Protein AF-A0A7W1ZPV5-F1 (afdb_monomer_lite)

pLDDT: mean 83.23, std 15.72, range [44.19, 97.44]

Sequence (159 aa):
MRLASLHLALLLAVALVGCSTPQNSPREAFLSRVPDRNHYYKLYEVSPESLRWEKDRILKLTKGIAQGVRETAKDCPECPVLDEHLARLDDVAERFHEKDVQLIQQLKEVYDPRLDSILFFHYWVPEVDDDVGYQEWGYLITKGGVVKTRLVIGGGADD

Foldseek 3Di:
DPVVVVVVVVVVVVVVVVVPPPPQDLQRLQCVPDPDPPQWPFKDFDALVRLLVVLVVVLVVLLVVLVVVCVVCVPPPPCPVSPVVSVVSNVVSVVVSVVSNVVSVVVVVPDDPVFKIKMWTWGWDDDPPDRFIKIWTFIFIDGSNHGPDTDTDDMDTDD

Structure (mmCIF, N/CA/C/O backbone):
data_AF-A0A7W1ZPV5-F1
#
_entry.id   AF-A0A7W1ZPV5-F1
#
loop_
_atom_site.group_PDB
_atom_site.id
_atom_site.type_symbol
_atom_site.label_atom_id
_atom_site.label_alt_id
_atom_site.label_comp_id
_atom_site.label_asym_id
_atom_site.label_entity_id
_atom_site.label_seq_id
_atom_site.pdbx_PDB_ins_code
_atom_site.Cartn_x
_atom_site.Cartn_y
_atom_site.Cartn_z
_atom_site.occupancy
_atom_site.B_iso_or_equiv
_atom_site.auth_seq_id
_atom_site.auth_comp_id
_atom_site.auth_asym_id
_atom_site.auth_atom_id
_atom_site.pdbx_PDB_model_num
ATOM 1 N N . MET A 1 1 ? -0.843 12.552 65.217 1.00 50.31 1 MET A N 1
ATOM 2 C CA . MET A 1 1 ? -0.347 12.889 63.859 1.00 50.31 1 MET A CA 1
ATOM 3 C C . MET A 1 1 ? -0.044 11.620 63.040 1.00 5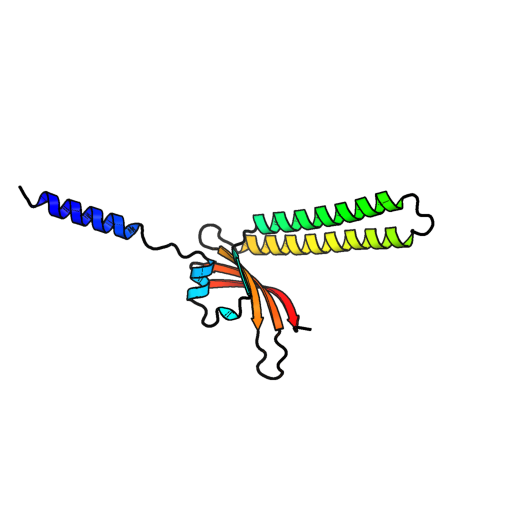0.31 1 MET A C 1
ATOM 5 O O . MET A 1 1 ? 1.103 11.387 62.698 1.00 50.31 1 MET A O 1
ATOM 9 N N . ARG A 1 2 ? -1.037 10.760 62.743 1.00 52.97 2 ARG A N 1
ATOM 10 C CA . ARG A 1 2 ? -0.832 9.521 61.943 1.00 52.97 2 ARG A CA 1
ATOM 11 C C . ARG A 1 2 ? -1.826 9.326 60.782 1.00 52.97 2 ARG A C 1
ATOM 13 O O . ARG A 1 2 ? -1.663 8.408 59.993 1.00 52.97 2 ARG A O 1
ATOM 20 N N . LEU A 1 3 ? -2.828 10.199 60.647 1.00 52.16 3 LEU A N 1
ATOM 21 C CA . LEU A 1 3 ? -3.884 10.083 59.627 1.00 52.16 3 LEU A CA 1
ATOM 22 C C . LEU A 1 3 ? -3.489 10.659 58.256 1.00 52.16 3 LEU A C 1
ATOM 24 O O . LEU A 1 3 ? -4.002 10.205 57.238 1.00 52.16 3 LEU A O 1
ATOM 28 N N . ALA A 1 4 ? -2.547 11.606 58.203 1.00 54.50 4 ALA A N 1
ATOM 29 C CA . ALA A 1 4 ? -2.119 12.232 56.947 1.00 54.50 4 ALA A CA 1
ATOM 30 C C . ALA A 1 4 ? -1.326 11.273 56.034 1.00 54.50 4 ALA A C 1
ATOM 32 O O . ALA A 1 4 ? -1.434 11.347 54.813 1.00 54.50 4 ALA A O 1
ATOM 33 N N . SER A 1 5 ? -0.582 10.325 56.613 1.00 54.88 5 SER A N 1
ATOM 34 C CA . SER A 1 5 ? 0.267 9.390 55.860 1.00 54.88 5 SER A CA 1
ATOM 35 C C . SER A 1 5 ? -0.524 8.311 55.111 1.00 54.88 5 SER A C 1
ATOM 37 O O . SER A 1 5 ? -0.082 7.856 54.061 1.00 54.88 5 SER A O 1
ATOM 39 N N . LEU A 1 6 ? -1.708 7.931 55.606 1.00 55.06 6 LEU A N 1
ATOM 40 C CA . LEU A 1 6 ? -2.573 6.938 54.952 1.00 55.06 6 LEU A CA 1
ATOM 41 C C . LEU A 1 6 ? -3.244 7.484 53.685 1.00 55.06 6 LEU A C 1
ATOM 43 O O . LEU A 1 6 ? -3.348 6.774 52.690 1.00 55.06 6 LEU A O 1
ATOM 47 N N . HIS A 1 7 ? -3.654 8.753 53.699 1.00 53.28 7 HIS A N 1
ATOM 48 C CA . HIS A 1 7 ? -4.315 9.380 52.552 1.00 53.28 7 HIS A CA 1
ATOM 49 C C . HIS A 1 7 ? -3.330 9.640 51.404 1.00 53.28 7 HIS A C 1
ATOM 51 O O . HIS A 1 7 ? -3.677 9.455 50.240 1.00 53.28 7 HIS A O 1
ATOM 57 N N . LEU A 1 8 ? -2.081 9.990 51.733 1.00 55.31 8 LEU A N 1
ATOM 58 C CA . LEU A 1 8 ? -1.018 10.172 50.746 1.00 55.31 8 LEU A CA 1
ATOM 59 C C . LEU A 1 8 ? -0.641 8.847 50.060 1.00 55.31 8 LEU A C 1
ATOM 61 O O . LEU A 1 8 ? -0.462 8.816 48.847 1.00 55.31 8 LEU A O 1
ATOM 65 N N . ALA A 1 9 ? -0.581 7.746 50.818 1.00 58.12 9 ALA A N 1
ATOM 66 C CA . ALA A 1 9 ? -0.296 6.418 50.275 1.00 58.12 9 ALA A CA 1
ATOM 67 C C . ALA A 1 9 ? -1.420 5.899 49.358 1.00 58.12 9 ALA A C 1
ATOM 69 O O . ALA A 1 9 ? -1.139 5.297 48.324 1.00 58.12 9 ALA A O 1
ATOM 70 N N . LEU A 1 10 ? -2.686 6.175 49.698 1.00 56.56 10 LEU A N 1
ATOM 71 C CA . LEU A 1 10 ? -3.840 5.770 48.891 1.00 56.56 10 LEU A CA 1
ATOM 72 C C . LEU A 1 10 ? -3.923 6.553 47.566 1.00 56.56 10 LEU A C 1
ATOM 74 O O . LEU A 1 10 ? -4.179 5.963 46.521 1.00 56.56 10 LEU A O 1
ATOM 78 N N . LEU A 1 11 ? -3.640 7.861 47.586 1.00 56.31 11 LEU A N 1
ATOM 79 C CA . LEU A 1 11 ? -3.579 8.688 46.373 1.00 56.31 11 LEU A CA 1
ATOM 80 C C . LEU A 1 11 ? -2.412 8.291 45.456 1.00 56.31 11 LEU A C 1
ATOM 82 O O . LEU A 1 11 ? -2.592 8.243 44.240 1.00 56.31 11 LEU A O 1
ATOM 86 N N . LEU A 1 12 ? -1.248 7.942 46.020 1.00 55.47 12 LEU A N 1
ATOM 87 C CA . LEU A 1 12 ? -0.122 7.416 45.240 1.00 55.47 12 LEU A CA 1
ATOM 88 C C . LEU A 1 12 ? -0.458 6.062 44.598 1.00 55.47 12 LEU A C 1
ATOM 90 O O . LEU A 1 12 ? -0.127 5.841 43.438 1.00 55.47 12 LEU A O 1
ATOM 94 N N . ALA A 1 13 ? -1.140 5.171 45.325 1.00 56.66 13 ALA A N 1
ATOM 95 C CA . ALA A 1 13 ? -1.552 3.870 44.802 1.00 56.66 13 ALA A CA 1
ATOM 96 C C . ALA A 1 13 ? -2.557 4.006 43.644 1.00 56.66 13 ALA A C 1
ATOM 98 O O . ALA A 1 13 ? -2.408 3.338 42.626 1.00 56.66 13 ALA A O 1
ATOM 99 N N . VAL A 1 14 ? -3.530 4.919 43.742 1.00 57.41 14 VAL A N 1
ATOM 100 C CA . VAL A 1 14 ? -4.496 5.183 42.658 1.00 57.41 14 VAL A CA 1
ATOM 101 C C . VAL A 1 14 ? -3.819 5.840 41.445 1.00 57.41 14 VAL A C 1
ATOM 103 O O . VAL A 1 14 ? -4.123 5.478 40.309 1.00 57.41 14 VAL A O 1
ATOM 106 N N . ALA A 1 15 ? -2.846 6.733 41.659 1.00 55.19 15 ALA A N 1
ATOM 107 C CA . ALA A 1 15 ? -2.056 7.329 40.578 1.00 55.19 15 ALA A CA 1
ATOM 108 C C . ALA A 1 15 ? -1.141 6.309 39.867 1.00 55.19 15 ALA A C 1
ATOM 110 O O . ALA A 1 15 ? -0.941 6.402 38.658 1.00 55.19 15 ALA A O 1
ATOM 111 N N . LEU A 1 16 ? -0.626 5.307 40.588 1.00 50.19 16 LEU A N 1
ATOM 112 C CA . LEU A 1 16 ? 0.205 4.234 40.023 1.00 50.19 16 LEU A CA 1
ATOM 113 C C . LEU A 1 16 ? -0.618 3.172 39.269 1.00 50.19 16 LEU A C 1
ATOM 115 O O . LEU A 1 16 ? -0.140 2.609 38.284 1.00 50.19 16 LEU A O 1
ATOM 119 N N . VAL A 1 17 ? -1.873 2.936 39.665 1.00 52.06 17 VAL A N 1
ATOM 120 C CA . VAL A 1 17 ? -2.799 2.046 38.934 1.00 52.06 17 VAL A CA 1
ATOM 121 C C . VAL A 1 17 ? -3.295 2.700 37.633 1.00 52.06 17 VAL A C 1
ATOM 123 O O . VAL A 1 17 ? -3.507 2.006 36.642 1.00 52.06 17 VAL A O 1
ATOM 126 N N . GLY A 1 18 ? -3.381 4.034 37.577 1.00 46.66 18 GLY A N 1
ATOM 127 C CA . GLY A 1 18 ? -3.780 4.779 36.373 1.00 46.66 18 GLY A CA 1
ATOM 128 C C . GLY A 1 18 ? -2.783 4.747 35.200 1.00 46.66 18 GLY A C 1
ATOM 129 O O . GLY A 1 18 ? -3.160 5.103 34.088 1.00 46.66 18 GLY A O 1
ATOM 130 N N . CYS A 1 19 ? -1.540 4.301 35.416 1.00 50.75 19 CYS A N 1
ATOM 131 C CA . CYS A 1 19 ? -0.485 4.263 34.388 1.00 50.75 19 CYS A CA 1
ATOM 132 C C . CYS A 1 19 ? -0.153 2.854 33.869 1.00 50.75 19 CYS A C 1
ATOM 134 O O . CYS A 1 19 ? 0.798 2.702 33.106 1.00 50.75 19 CYS A O 1
ATOM 136 N N . SER A 1 20 ? -0.880 1.815 34.291 1.00 44.38 20 SER A N 1
ATOM 137 C CA . SER A 1 20 ? -0.490 0.417 34.043 1.00 44.38 20 SER A CA 1
ATOM 138 C C . SER A 1 20 ? -1.535 -0.432 33.323 1.00 44.38 20 SER A C 1
ATOM 140 O O . SER A 1 20 ? -1.410 -1.654 33.301 1.00 44.38 20 SER A O 1
ATOM 142 N N . THR A 1 21 ? -2.518 0.167 32.646 1.00 52.44 21 THR A N 1
ATOM 143 C CA . THR A 1 21 ? -3.147 -0.555 31.532 1.00 52.44 21 THR A CA 1
ATOM 144 C C . THR A 1 21 ? -2.153 -0.567 30.378 1.00 52.44 21 THR A C 1
ATOM 146 O O . THR A 1 21 ? -1.903 0.508 29.824 1.00 52.44 21 THR A O 1
ATOM 149 N N . PRO A 1 22 ? -1.571 -1.720 29.994 1.00 53.06 22 PRO A N 1
ATOM 150 C CA . PRO A 1 22 ? -0.872 -1.793 28.725 1.00 53.06 22 PRO A CA 1
ATOM 151 C C . PRO A 1 22 ? -1.873 -1.350 27.664 1.00 53.06 22 PRO A C 1
ATOM 153 O O . PRO A 1 22 ? -2.939 -1.947 27.501 1.00 53.06 22 PRO A O 1
ATOM 156 N N . GLN A 1 23 ? -1.570 -0.239 27.000 1.00 62.47 23 GLN A N 1
ATOM 157 C CA . GLN A 1 23 ? -2.285 0.143 25.800 1.00 62.47 23 GLN A CA 1
ATOM 158 C C . GLN A 1 23 ? -1.949 -0.959 24.799 1.00 62.47 23 GLN A C 1
ATOM 160 O O . GLN A 1 23 ? -0.851 -0.990 24.245 1.00 62.47 23 GLN A O 1
ATOM 165 N N . ASN A 1 24 ? -2.840 -1.947 24.682 1.00 79.38 24 ASN A N 1
ATOM 166 C CA . ASN A 1 24 ? -2.701 -3.001 23.692 1.00 79.38 24 ASN A CA 1
ATOM 167 C C . ASN A 1 24 ? -2.459 -2.313 22.352 1.00 79.38 24 ASN A C 1
ATOM 169 O O . ASN A 1 24 ? -3.189 -1.378 22.004 1.00 79.38 24 ASN A O 1
ATOM 173 N N . SER A 1 25 ? -1.433 -2.751 21.621 1.00 90.62 25 SER A N 1
ATOM 174 C CA . SER A 1 25 ? -1.224 -2.245 20.268 1.00 90.62 25 SER A CA 1
ATOM 175 C C . SER A 1 25 ? -2.515 -2.439 19.465 1.00 90.62 25 SER A C 1
ATOM 177 O O . SER A 1 25 ? -3.287 -3.358 19.767 1.00 90.62 25 SER A O 1
ATOM 179 N N . PRO A 1 26 ? -2.783 -1.623 18.437 1.00 92.75 26 PRO A N 1
ATOM 180 C CA . PRO A 1 26 ? -3.987 -1.785 17.627 1.00 92.75 26 PRO A CA 1
ATOM 181 C C . PRO A 1 26 ? -4.172 -3.214 17.105 1.00 92.75 26 PRO A C 1
ATOM 183 O O . PRO A 1 26 ? -5.283 -3.746 17.113 1.00 92.75 26 PRO A O 1
ATOM 186 N N . ARG A 1 27 ? -3.057 -3.873 16.766 1.00 93.81 27 ARG A N 1
ATOM 187 C CA . ARG A 1 27 ? -2.995 -5.300 16.439 1.00 93.81 27 ARG A CA 1
ATOM 188 C C . ARG A 1 27 ? -3.533 -6.184 17.567 1.00 93.81 27 ARG A C 1
ATOM 190 O O . ARG A 1 27 ? -4.433 -6.976 17.318 1.00 93.81 27 ARG A O 1
ATOM 197 N N . GLU A 1 28 ? -3.016 -6.069 18.789 1.00 92.88 28 GLU A N 1
ATOM 198 C CA . GLU A 1 28 ? -3.472 -6.898 19.918 1.00 92.88 28 GLU A CA 1
ATOM 199 C C . GLU A 1 28 ? -4.916 -6.578 20.322 1.00 92.88 28 GLU A C 1
ATOM 201 O O . GLU A 1 28 ? -5.699 -7.479 20.625 1.00 92.88 28 GLU A O 1
ATOM 206 N N . ALA A 1 29 ? -5.309 -5.304 20.265 1.00 92.38 29 ALA A N 1
ATOM 207 C CA . ALA A 1 29 ? -6.686 -4.891 20.501 1.00 92.38 29 ALA A CA 1
ATOM 208 C C . ALA A 1 29 ? -7.644 -5.561 19.502 1.00 92.38 29 ALA A C 1
ATOM 210 O O . ALA A 1 29 ? -8.716 -6.020 19.895 1.00 92.38 29 ALA A O 1
ATOM 211 N N . PHE A 1 30 ? -7.252 -5.662 18.230 1.00 94.06 30 PHE A N 1
ATOM 212 C CA . PHE A 1 30 ? -8.004 -6.385 17.208 1.00 94.06 30 PHE A CA 1
ATOM 213 C C . PHE A 1 30 ? -7.995 -7.902 17.446 1.00 94.06 30 PHE A C 1
ATOM 215 O O . PHE A 1 30 ? -9.057 -8.520 17.504 1.00 94.06 30 PHE A O 1
ATOM 222 N N . LEU A 1 31 ? -6.816 -8.497 17.659 1.00 93.25 31 LEU A N 1
ATOM 223 C CA . LEU A 1 31 ? -6.663 -9.942 17.854 1.00 93.25 31 LEU A CA 1
ATOM 224 C C . LEU A 1 31 ? -7.417 -10.461 19.084 1.00 93.25 31 LEU A C 1
ATOM 226 O O . LEU A 1 31 ? -7.929 -11.573 19.055 1.00 93.25 31 LEU A O 1
ATOM 230 N N . SER A 1 32 ? -7.555 -9.650 20.136 1.00 91.88 32 SER A N 1
ATOM 231 C CA . SER A 1 32 ? -8.341 -10.007 21.327 1.00 91.88 32 SER A CA 1
ATOM 232 C C . SER A 1 32 ? -9.849 -10.155 21.073 1.00 91.88 32 SER A C 1
ATOM 234 O O . SER A 1 32 ? -10.563 -10.689 21.919 1.00 91.88 32 SER A O 1
ATOM 236 N N . ARG A 1 33 ? -10.343 -9.665 19.929 1.00 89.31 33 ARG A N 1
ATOM 237 C CA . ARG A 1 33 ? -11.769 -9.651 19.573 1.00 89.31 33 ARG A CA 1
ATOM 238 C C . ARG A 1 33 ? -12.140 -10.657 18.490 1.00 89.31 33 ARG A C 1
ATOM 240 O O . ARG A 1 33 ? -13.329 -10.910 18.313 1.00 89.31 33 ARG A O 1
ATOM 247 N N . VAL A 1 34 ? -11.169 -11.197 17.756 1.00 88.25 34 VAL A N 1
ATOM 248 C CA . VAL A 1 34 ? -11.432 -12.174 16.694 1.00 88.25 34 VAL A CA 1
ATOM 249 C C . VAL A 1 34 ? -11.255 -13.599 17.222 1.00 88.25 34 VAL A C 1
ATOM 251 O O . VAL A 1 34 ? -10.273 -13.876 17.908 1.00 88.25 34 VAL A O 1
ATOM 254 N N . PRO A 1 35 ? -12.193 -14.514 16.923 1.00 81.75 35 PRO A N 1
ATOM 255 C CA . PRO A 1 35 ? -12.144 -15.879 17.439 1.00 81.75 35 PRO A CA 1
ATOM 256 C C . PRO A 1 35 ? -11.016 -16.706 16.808 1.00 81.75 35 PRO A C 1
ATOM 258 O O . PRO A 1 35 ? -10.432 -17.546 17.487 1.00 81.75 35 PRO A O 1
ATOM 261 N N . ASP A 1 36 ? -10.673 -16.438 15.544 1.00 82.00 36 ASP A N 1
ATOM 262 C CA . ASP A 1 36 ? -9.651 -17.181 14.808 1.00 82.00 36 ASP A CA 1
ATOM 263 C C . ASP A 1 36 ? -8.477 -16.289 14.395 1.00 82.00 36 ASP A C 1
ATOM 265 O O . ASP A 1 36 ? -8.420 -15.704 13.311 1.00 82.00 36 ASP A O 1
ATOM 269 N N . ARG A 1 37 ? -7.521 -16.150 15.315 1.00 85.38 37 ARG A N 1
ATOM 270 C CA . ARG A 1 37 ? -6.304 -15.365 15.078 1.00 85.38 37 ARG A CA 1
ATOM 271 C C . ARG A 1 37 ? -5.320 -16.048 14.127 1.00 85.38 37 ARG A C 1
ATOM 273 O O . ARG A 1 37 ? -4.453 -15.366 13.590 1.00 85.38 37 ARG A O 1
ATOM 280 N N . ASN A 1 38 ? -5.413 -17.368 13.956 1.00 84.88 38 ASN A N 1
ATOM 281 C CA . ASN A 1 38 ? -4.410 -18.140 13.221 1.00 84.88 38 ASN A CA 1
ATOM 282 C C . ASN A 1 38 ? -4.539 -17.950 11.709 1.00 84.88 38 ASN A C 1
ATOM 284 O O . ASN A 1 38 ? -3.566 -18.136 10.987 1.00 84.88 38 ASN A O 1
ATOM 288 N N . HIS A 1 39 ? -5.705 -17.507 11.245 1.00 86.56 39 HIS A N 1
ATOM 289 C CA . HIS A 1 39 ? -5.934 -17.175 9.845 1.00 86.56 39 HIS A CA 1
ATOM 290 C C . HIS A 1 39 ? -5.244 -15.877 9.403 1.00 86.56 39 HIS A C 1
ATOM 292 O O . HIS A 1 39 ? -5.088 -15.654 8.208 1.00 86.56 39 HIS A O 1
ATOM 298 N N . TYR A 1 40 ? -4.790 -15.024 10.328 1.00 88.75 40 TYR A N 1
ATOM 299 C CA . TYR A 1 40 ? -4.056 -13.798 10.000 1.00 88.75 40 TYR A CA 1
ATOM 300 C C . TYR A 1 40 ? -2.545 -14.062 9.906 1.00 88.75 40 TYR A C 1
ATOM 302 O O . TYR A 1 40 ? -1.801 -13.813 10.857 1.00 88.75 40 TYR A O 1
ATOM 310 N N . TYR A 1 41 ? -2.066 -14.515 8.745 1.00 86.62 41 TYR A N 1
ATOM 311 C CA . TYR A 1 41 ? -0.636 -14.763 8.505 1.00 86.62 41 TYR A CA 1
ATOM 312 C C . TYR A 1 41 ? 0.223 -13.506 8.599 1.00 86.62 41 TYR A C 1
ATOM 314 O O . TYR A 1 41 ? 1.348 -13.536 9.102 1.00 86.62 41 TYR A O 1
ATOM 322 N N . LYS A 1 42 ? -0.296 -12.387 8.092 1.00 91.75 42 LYS A N 1
ATOM 323 C CA . LYS A 1 42 ? 0.332 -11.076 8.247 1.00 91.75 42 LYS A CA 1
ATOM 324 C C . LYS A 1 42 ? -0.697 -10.128 8.815 1.00 91.75 42 LYS A C 1
ATOM 326 O O . LYS A 1 42 ? -1.789 -9.992 8.276 1.00 91.75 42 LYS A O 1
ATOM 331 N N . LEU A 1 43 ? -0.325 -9.473 9.904 1.00 94.56 43 LEU A N 1
ATOM 332 C CA . LEU A 1 43 ? -1.126 -8.431 10.514 1.00 94.56 43 LEU A CA 1
ATOM 333 C C . LEU A 1 43 ? -0.192 -7.437 11.187 1.00 94.56 43 LEU A C 1
ATOM 335 O O . LEU A 1 43 ? 0.429 -7.760 12.204 1.00 94.56 43 LEU A O 1
ATOM 339 N N . TYR A 1 44 ? -0.083 -6.250 10.610 1.00 94.31 44 TYR A N 1
ATOM 340 C CA . TYR A 1 44 ? 0.763 -5.183 11.127 1.00 94.31 44 TYR A CA 1
ATOM 341 C C . TYR A 1 44 ? 0.146 -3.822 10.838 1.00 94.31 44 TYR A C 1
ATOM 343 O O . TYR A 1 44 ? -0.641 -3.651 9.907 1.00 94.31 44 TYR A O 1
ATOM 351 N N . GLU A 1 45 ? 0.492 -2.862 11.684 1.00 95.19 45 GLU A N 1
ATOM 352 C CA . GLU A 1 45 ? 0.013 -1.495 11.572 1.00 95.19 45 GLU A CA 1
ATOM 353 C C . GLU A 1 45 ? 0.723 -0.761 10.435 1.00 95.19 45 GLU A C 1
ATOM 355 O O . GLU A 1 45 ? 1.922 -0.935 10.209 1.00 95.19 45 GLU A O 1
ATOM 360 N N . VAL A 1 46 ? -0.040 0.048 9.711 1.00 95.50 46 VAL A N 1
ATOM 361 C CA . VAL A 1 46 ? 0.428 0.895 8.615 1.00 95.50 46 VAL A CA 1
ATOM 362 C C . VAL A 1 46 ? -0.186 2.284 8.756 1.00 95.50 46 VAL A C 1
ATOM 364 O O . VAL A 1 46 ? -1.200 2.462 9.430 1.00 95.50 46 VAL A O 1
ATOM 367 N N . SER A 1 47 ? 0.397 3.275 8.089 1.00 94.75 47 SER A N 1
ATOM 368 C CA . SER A 1 47 ? -0.207 4.597 7.936 1.00 94.75 47 SER A CA 1
ATOM 369 C C . SER A 1 47 ? -0.391 4.937 6.457 1.00 94.75 47 SER A C 1
ATOM 371 O O . SER A 1 47 ? 0.322 4.400 5.603 1.00 94.75 47 SER A O 1
ATOM 373 N N . PRO A 1 48 ? -1.308 5.855 6.108 1.00 94.62 48 PRO A N 1
ATOM 374 C CA . PRO A 1 48 ? -1.428 6.320 4.730 1.00 94.62 48 PRO A CA 1
ATOM 375 C C . PRO A 1 48 ? -0.101 6.851 4.164 1.00 94.62 48 PRO A C 1
ATOM 377 O O . PRO A 1 48 ? 0.192 6.668 2.984 1.00 94.62 48 PRO A O 1
ATOM 380 N N . GLU A 1 49 ? 0.724 7.481 5.000 1.00 94.38 49 GLU A N 1
ATOM 381 C CA . GLU A 1 49 ? 2.041 8.000 4.634 1.00 94.38 49 GLU A CA 1
ATOM 382 C C . GLU A 1 49 ? 3.053 6.879 4.388 1.00 94.38 49 GLU A C 1
ATOM 384 O O . GLU A 1 49 ? 3.796 6.949 3.409 1.00 94.38 49 GLU A O 1
ATOM 389 N N . SER A 1 50 ? 3.078 5.835 5.229 1.00 94.50 50 SER A N 1
ATOM 390 C CA . SER A 1 50 ? 3.987 4.699 5.033 1.00 94.50 50 SER A CA 1
ATOM 391 C C . SER A 1 50 ? 3.648 3.944 3.751 1.00 94.50 50 SER A C 1
ATOM 393 O O . SER A 1 50 ? 4.546 3.598 2.987 1.00 94.50 50 SER A O 1
ATOM 395 N N . LEU A 1 51 ? 2.351 3.762 3.479 1.00 93.44 51 LEU A N 1
ATOM 396 C CA . LEU A 1 51 ? 1.869 3.161 2.237 1.00 93.44 51 LEU A CA 1
ATOM 397 C C . LEU A 1 51 ? 2.256 4.021 1.036 1.00 93.44 51 LEU A C 1
ATOM 399 O O . LEU A 1 51 ? 2.814 3.511 0.070 1.00 93.44 51 LEU A O 1
ATOM 403 N N . ARG A 1 52 ? 2.027 5.338 1.104 1.00 95.06 52 ARG A N 1
ATOM 404 C CA . ARG A 1 52 ? 2.399 6.252 0.019 1.00 95.06 52 ARG A CA 1
ATOM 405 C C . ARG A 1 52 ? 3.891 6.177 -0.291 1.00 95.06 52 ARG A C 1
ATOM 407 O O . ARG A 1 52 ? 4.261 5.997 -1.449 1.00 95.06 52 ARG A O 1
ATOM 414 N N . TRP A 1 53 ? 4.725 6.254 0.743 1.00 96.38 53 TRP A N 1
ATOM 415 C CA . TRP A 1 53 ? 6.175 6.165 0.609 1.00 96.38 53 TRP A CA 1
ATOM 416 C C . TRP A 1 53 ? 6.617 4.849 -0.038 1.00 96.38 53 TRP A C 1
ATOM 418 O O . TRP A 1 53 ? 7.462 4.853 -0.932 1.00 96.38 53 TRP A O 1
ATOM 428 N N . GLU A 1 54 ? 6.033 3.723 0.376 1.00 93.69 54 GLU A N 1
ATOM 429 C CA . GLU A 1 54 ? 6.351 2.413 -0.190 1.00 93.69 54 GLU A CA 1
ATOM 430 C C . GLU A 1 54 ? 5.990 2.339 -1.680 1.00 93.69 54 GLU A C 1
ATOM 432 O O . GLU A 1 54 ? 6.806 1.899 -2.492 1.00 93.69 54 GLU A O 1
ATOM 437 N N . LYS A 1 55 ? 4.810 2.836 -2.066 1.00 93.75 55 LYS A N 1
ATOM 438 C CA . LYS A 1 55 ? 4.355 2.839 -3.464 1.00 93.75 55 LYS A CA 1
ATOM 439 C C . LYS A 1 55 ? 5.178 3.764 -4.357 1.00 93.75 55 LYS A C 1
ATOM 441 O O . LYS A 1 55 ? 5.523 3.369 -5.471 1.00 93.75 55 LYS A O 1
ATOM 446 N N . ASP A 1 56 ? 5.539 4.953 -3.874 1.00 96.88 56 ASP A N 1
ATOM 447 C CA . ASP A 1 56 ? 6.452 5.862 -4.581 1.00 96.88 56 ASP A CA 1
ATOM 448 C C . ASP A 1 56 ? 7.842 5.215 -4.749 1.00 96.88 56 ASP A C 1
ATOM 450 O O . ASP A 1 56 ? 8.457 5.284 -5.818 1.00 96.88 56 ASP A O 1
ATOM 454 N N . ARG A 1 57 ? 8.338 4.534 -3.705 1.00 96.88 57 ARG A N 1
ATOM 455 C CA . ARG A 1 57 ? 9.626 3.829 -3.731 1.00 96.88 57 ARG A CA 1
ATOM 456 C C . ARG A 1 57 ? 9.635 2.683 -4.741 1.00 96.88 57 ARG A C 1
ATOM 458 O O . ARG A 1 57 ? 10.623 2.552 -5.460 1.00 96.88 57 ARG A O 1
ATOM 465 N N . ILE A 1 58 ? 8.577 1.872 -4.798 1.00 94.81 58 ILE A N 1
ATOM 466 C CA . ILE A 1 58 ? 8.459 0.766 -5.761 1.00 94.81 58 ILE A CA 1
ATOM 467 C C . ILE A 1 58 ? 8.484 1.309 -7.191 1.00 94.81 58 ILE A C 1
ATOM 469 O O . ILE A 1 58 ? 9.300 0.849 -7.984 1.00 94.81 58 ILE A O 1
ATOM 473 N N . LEU A 1 59 ? 7.681 2.335 -7.503 1.00 96.75 59 LEU A N 1
ATOM 474 C CA . LEU A 1 59 ? 7.684 2.954 -8.833 1.00 96.75 59 LEU A CA 1
ATOM 475 C C . LEU A 1 59 ? 9.080 3.467 -9.210 1.00 96.75 59 LEU A C 1
ATOM 477 O O . LEU A 1 59 ? 9.579 3.189 -10.301 1.00 96.75 59 LEU A O 1
ATOM 481 N N . LYS A 1 60 ? 9.736 4.188 -8.291 1.00 97.44 60 LYS A N 1
ATOM 482 C CA . LYS A 1 60 ? 11.090 4.712 -8.507 1.00 97.44 60 LYS A CA 1
ATOM 483 C C . LYS A 1 60 ? 12.101 3.594 -8.762 1.00 97.44 60 LYS A C 1
ATOM 485 O O . LYS A 1 60 ? 12.949 3.740 -9.639 1.00 97.44 60 LYS A O 1
ATOM 490 N N . LEU A 1 61 ? 12.028 2.502 -8.001 1.00 97.06 61 LEU A N 1
ATOM 491 C CA . LEU A 1 61 ? 12.915 1.354 -8.170 1.00 97.06 61 LEU A CA 1
ATOM 492 C C . LEU A 1 61 ? 12.696 0.686 -9.529 1.00 97.06 61 LEU A C 1
ATOM 494 O O . LEU A 1 61 ? 13.669 0.464 -10.241 1.00 97.06 61 LEU A O 1
ATOM 498 N N . THR A 1 62 ? 11.444 0.424 -9.909 1.00 95.75 62 THR A N 1
ATOM 499 C CA . THR A 1 62 ? 11.109 -0.190 -11.201 1.00 95.75 62 THR A CA 1
ATOM 500 C C . THR A 1 62 ? 11.630 0.647 -12.364 1.00 95.75 62 THR A C 1
ATOM 502 O O . THR A 1 62 ? 12.337 0.119 -13.219 1.00 95.75 62 THR A O 1
ATOM 505 N N . LYS A 1 63 ? 11.392 1.965 -12.344 1.00 95.75 63 LYS A N 1
ATOM 506 C CA . LYS A 1 63 ? 11.926 2.884 -13.360 1.00 95.75 63 LYS A CA 1
ATOM 507 C C . LYS A 1 63 ? 13.452 2.916 -13.377 1.00 95.75 63 LYS A C 1
ATOM 509 O O . LYS A 1 63 ? 14.059 2.949 -14.441 1.00 95.75 63 LYS A O 1
ATOM 514 N N . GLY A 1 64 ? 14.086 2.890 -12.203 1.00 95.75 64 GLY A N 1
ATOM 515 C CA . GLY A 1 64 ? 15.544 2.835 -12.085 1.00 95.75 64 GLY A CA 1
ATOM 516 C C . GLY A 1 64 ? 16.135 1.558 -12.687 1.00 95.75 64 GLY A C 1
ATOM 517 O O . GLY A 1 64 ? 17.137 1.624 -13.393 1.00 95.75 64 GLY A O 1
ATOM 518 N N . ILE A 1 65 ? 15.489 0.410 -12.463 1.00 94.19 65 ILE A N 1
ATOM 519 C CA . ILE A 1 65 ? 15.870 -0.865 -13.081 1.00 94.19 65 ILE A CA 1
ATOM 520 C C . ILE A 1 65 ? 15.696 -0.784 -14.598 1.00 94.19 65 ILE A C 1
ATOM 522 O O . ILE A 1 65 ? 16.642 -1.083 -15.320 1.00 94.19 65 ILE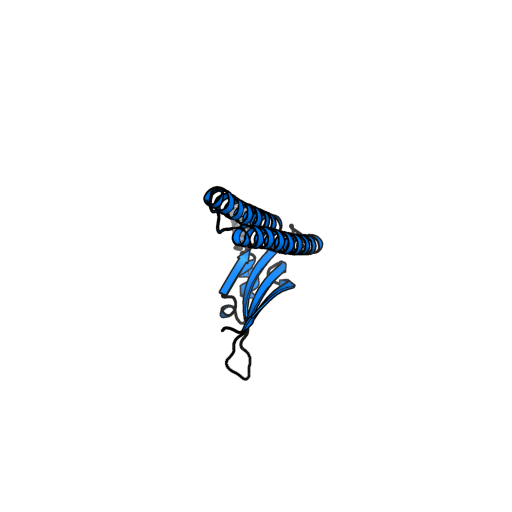 A O 1
ATOM 526 N N . ALA A 1 66 ? 14.536 -0.332 -15.087 1.00 93.44 66 ALA A N 1
ATOM 527 C CA . ALA A 1 66 ? 14.283 -0.202 -16.521 1.00 93.44 66 ALA A CA 1
ATOM 528 C C . ALA A 1 66 ? 15.318 0.710 -17.199 1.00 93.44 66 ALA A C 1
ATOM 530 O O . ALA A 1 66 ? 15.879 0.355 -18.234 1.00 93.44 66 ALA A O 1
ATOM 531 N N . GLN A 1 67 ? 15.644 1.843 -16.573 1.00 93.25 67 GLN A N 1
ATOM 532 C CA . GLN A 1 67 ? 16.687 2.749 -17.046 1.00 93.25 67 GLN A CA 1
ATOM 533 C C . GLN A 1 67 ? 18.071 2.087 -17.070 1.00 93.25 67 GLN A C 1
ATOM 535 O O . GLN A 1 67 ? 18.781 2.203 -18.067 1.00 93.25 67 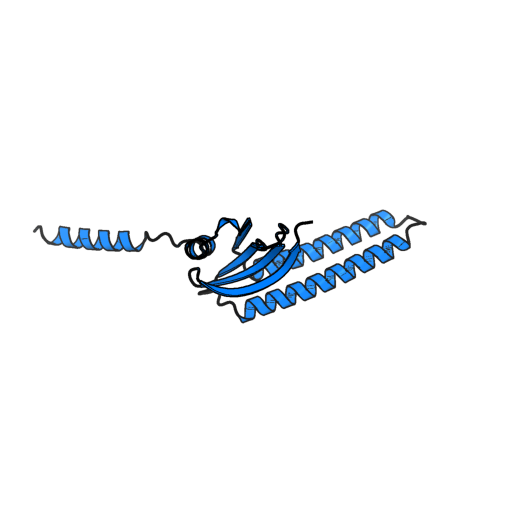GLN A O 1
ATOM 540 N N . GLY A 1 68 ? 18.446 1.364 -16.012 1.00 93.50 68 GLY A N 1
ATOM 541 C CA . GLY A 1 68 ? 19.718 0.640 -15.960 1.00 93.50 68 GLY A CA 1
ATOM 542 C C . GLY A 1 68 ? 19.830 -0.430 -17.049 1.00 93.50 68 GLY A C 1
ATOM 543 O O . GLY A 1 68 ? 20.885 -0.580 -17.668 1.00 93.50 68 GLY A O 1
ATOM 544 N N . VAL A 1 69 ? 18.733 -1.135 -17.343 1.00 92.25 69 VAL A N 1
ATOM 545 C CA . VAL A 1 69 ? 18.680 -2.098 -18.453 1.00 92.25 69 VAL A CA 1
ATOM 546 C C . VAL A 1 69 ? 18.865 -1.387 -19.794 1.00 92.25 69 VAL A C 1
ATOM 548 O O . VAL A 1 69 ? 19.711 -1.818 -20.576 1.00 92.25 69 VAL A O 1
ATOM 551 N N . ARG A 1 70 ? 18.155 -0.274 -20.043 1.00 89.75 70 ARG A N 1
ATOM 552 C CA . ARG A 1 70 ? 18.330 0.529 -21.269 1.00 89.75 70 ARG A CA 1
ATOM 553 C C . ARG A 1 70 ? 19.780 0.954 -21.449 1.00 89.75 70 ARG A C 1
ATOM 555 O O . ARG A 1 70 ? 20.340 0.793 -22.524 1.00 89.75 70 ARG A O 1
ATOM 562 N N . GLU A 1 71 ? 20.406 1.472 -20.395 1.00 90.44 71 GLU A N 1
ATOM 563 C CA . GLU A 1 71 ? 21.802 1.917 -20.432 1.00 90.44 71 GLU A CA 1
ATOM 564 C C . GLU A 1 71 ? 22.782 0.781 -20.720 1.00 90.44 71 GLU A C 1
ATOM 566 O O . GLU A 1 71 ? 23.725 0.983 -21.482 1.00 90.44 71 GLU A O 1
ATOM 571 N N . THR A 1 72 ? 22.529 -0.408 -20.174 1.00 88.44 72 THR A N 1
ATOM 572 C CA . THR A 1 72 ? 23.351 -1.603 -20.411 1.00 88.44 72 THR A CA 1
ATOM 573 C C . THR A 1 72 ? 23.188 -2.140 -21.840 1.00 88.44 72 THR A C 1
ATOM 575 O O . THR A 1 72 ? 24.118 -2.727 -22.385 1.00 88.44 72 THR A O 1
ATOM 578 N N . ALA A 1 73 ? 22.026 -1.926 -22.463 1.00 86.94 73 ALA A N 1
ATOM 579 C CA . ALA A 1 73 ? 21.675 -2.468 -23.776 1.00 86.94 73 ALA A CA 1
ATOM 580 C C . ALA A 1 73 ? 21.854 -1.488 -24.955 1.00 86.94 73 ALA A C 1
ATOM 582 O O . ALA A 1 73 ? 21.535 -1.857 -26.083 1.00 86.94 73 ALA A O 1
ATOM 583 N N . LYS A 1 74 ? 22.370 -0.266 -24.734 1.00 81.19 74 LYS A N 1
ATOM 584 C CA . LYS A 1 74 ? 22.478 0.800 -25.759 1.00 81.19 74 LYS A CA 1
ATOM 585 C C . LYS A 1 74 ? 23.169 0.386 -27.062 1.00 81.19 74 LYS A C 1
ATOM 587 O O . LYS A 1 74 ? 22.798 0.886 -28.118 1.00 81.19 74 LYS A O 1
ATOM 592 N N . ASP A 1 75 ? 24.125 -0.534 -26.988 1.00 79.75 75 ASP A N 1
ATOM 593 C CA . ASP A 1 75 ? 24.891 -1.021 -28.141 1.00 79.75 75 ASP A CA 1
ATOM 594 C C . ASP A 1 75 ? 24.468 -2.436 -28.573 1.00 79.75 75 ASP A C 1
ATOM 596 O O . ASP A 1 75 ? 25.247 -3.160 -29.190 1.00 79.75 75 ASP A O 1
ATOM 600 N N . CYS A 1 76 ? 23.245 -2.861 -28.233 1.00 77.25 76 CYS A N 1
ATOM 601 C CA . CYS A 1 76 ? 22.694 -4.146 -28.651 1.00 77.25 76 CYS A CA 1
ATOM 602 C C . CYS A 1 76 ? 21.897 -4.005 -29.966 1.00 77.25 76 CYS A C 1
ATOM 604 O O . CYS A 1 76 ? 20.725 -3.619 -29.938 1.00 77.25 76 CYS A O 1
ATOM 606 N N . PRO A 1 77 ? 22.472 -4.367 -31.129 1.00 67.81 77 PRO A N 1
ATOM 607 C CA . PRO A 1 77 ? 21.790 -4.285 -32.425 1.00 67.81 77 PRO A CA 1
ATOM 608 C C . PRO A 1 77 ? 20.582 -5.232 -32.569 1.00 67.81 77 PRO A C 1
ATOM 610 O O . PRO A 1 77 ? 19.778 -5.048 -33.477 1.00 67.81 77 PRO A O 1
ATOM 613 N N . GLU A 1 78 ? 20.424 -6.216 -31.678 1.00 70.81 78 GLU A N 1
ATOM 614 C CA . GLU A 1 78 ? 19.325 -7.198 -31.689 1.00 70.81 78 GLU A CA 1
AT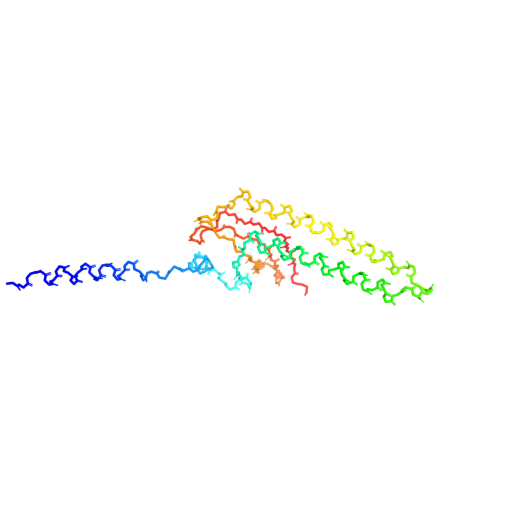OM 615 C C . GLU A 1 78 ? 18.231 -6.916 -30.640 1.00 70.81 78 GLU A C 1
ATOM 617 O O . GLU A 1 78 ? 17.329 -7.732 -30.449 1.00 70.81 78 GLU A O 1
ATOM 622 N N . CYS A 1 79 ? 18.260 -5.760 -29.967 1.00 72.62 79 CYS A N 1
ATOM 623 C CA . CYS A 1 79 ? 17.383 -5.479 -28.827 1.00 72.62 79 CYS A CA 1
ATOM 624 C C . CYS A 1 79 ? 16.178 -4.525 -29.056 1.00 72.62 79 CYS A C 1
ATOM 626 O O . CYS A 1 79 ? 15.680 -3.996 -28.064 1.00 72.62 79 CYS A O 1
ATOM 628 N N . PRO A 1 80 ? 15.605 -4.295 -30.260 1.00 72.56 80 PRO A N 1
ATOM 629 C CA . PRO A 1 80 ? 14.454 -3.384 -30.385 1.00 72.56 80 PRO A CA 1
ATOM 630 C C . PRO A 1 80 ? 13.213 -3.867 -29.609 1.00 72.56 80 PRO A C 1
ATOM 632 O O . PRO A 1 80 ? 12.426 -3.064 -29.119 1.00 72.56 80 PRO A O 1
ATOM 635 N N . VAL A 1 81 ? 13.073 -5.184 -29.428 1.00 81.81 81 VAL A N 1
ATOM 636 C CA . VAL A 1 81 ? 12.002 -5.803 -28.628 1.00 81.81 81 VAL A CA 1
ATOM 637 C C . VAL A 1 81 ? 12.167 -5.501 -27.129 1.00 81.81 81 VAL A C 1
ATOM 639 O O . VAL A 1 81 ? 11.185 -5.379 -26.400 1.00 81.81 81 VAL A O 1
ATOM 642 N N . LEU A 1 82 ? 13.406 -5.327 -26.656 1.00 86.38 82 LEU A N 1
ATOM 643 C CA . LEU A 1 82 ? 13.693 -5.003 -25.259 1.00 86.38 82 LEU A CA 1
ATOM 644 C C . LEU A 1 82 ? 13.148 -3.621 -24.885 1.00 86.38 82 LEU A C 1
ATOM 646 O O . LEU A 1 82 ? 12.524 -3.484 -23.835 1.00 86.38 82 LEU A O 1
ATOM 650 N N . ASP A 1 83 ? 13.329 -2.619 -25.745 1.00 85.94 83 ASP A N 1
ATOM 651 C CA . ASP A 1 83 ? 12.836 -1.263 -25.485 1.00 85.94 83 ASP A CA 1
ATOM 652 C C . ASP A 1 83 ? 11.308 -1.215 -25.381 1.00 85.94 83 ASP A C 1
ATOM 654 O O . ASP A 1 83 ? 10.775 -0.549 -24.490 1.00 85.94 83 ASP A O 1
ATOM 658 N N . GLU A 1 84 ? 10.598 -1.975 -26.222 1.00 88.62 84 GLU A N 1
ATOM 659 C CA . GLU A 1 84 ? 9.140 -2.108 -26.142 1.00 88.62 84 GLU A CA 1
ATOM 660 C C . GLU A 1 84 ? 8.707 -2.750 -24.816 1.00 88.62 84 GLU A C 1
ATOM 662 O O . GLU A 1 84 ? 7.809 -2.246 -24.135 1.00 88.62 84 GLU A O 1
ATOM 667 N N . HIS A 1 85 ? 9.370 -3.833 -24.397 1.00 90.56 85 HIS A N 1
ATOM 668 C CA . HIS A 1 85 ? 9.080 -4.475 -23.115 1.00 90.56 85 HIS A CA 1
ATOM 669 C C . HIS A 1 85 ? 9.344 -3.551 -21.924 1.00 90.56 85 HIS A C 1
ATOM 671 O O . HIS A 1 85 ? 8.549 -3.533 -20.983 1.00 90.56 85 HIS A O 1
ATOM 677 N N . LEU A 1 86 ? 10.425 -2.769 -21.959 1.00 92.62 86 LEU A N 1
ATOM 678 C CA . LEU A 1 86 ? 10.753 -1.815 -20.902 1.00 92.62 86 LEU A CA 1
ATOM 679 C C . LEU A 1 86 ? 9.778 -0.636 -20.871 1.00 92.62 86 LEU A C 1
ATOM 681 O O . LEU A 1 86 ? 9.383 -0.210 -19.790 1.00 92.62 86 LEU A O 1
ATOM 685 N N . ALA A 1 87 ? 9.341 -0.136 -22.030 1.00 91.38 87 ALA A N 1
ATOM 686 C CA . ALA A 1 87 ? 8.294 0.883 -22.096 1.00 91.38 87 ALA A CA 1
ATOM 687 C C . ALA A 1 87 ? 6.970 0.351 -21.523 1.00 91.38 87 ALA A C 1
ATOM 689 O O . ALA A 1 87 ? 6.346 0.994 -20.684 1.00 91.38 87 ALA A O 1
ATOM 690 N N . ARG A 1 88 ? 6.586 -0.880 -21.884 1.00 93.56 88 ARG A N 1
ATOM 691 C CA . ARG A 1 88 ? 5.396 -1.532 -21.325 1.00 93.56 88 ARG A CA 1
ATOM 692 C C . ARG A 1 88 ? 5.503 -1.741 -19.814 1.00 93.56 88 ARG A C 1
ATOM 694 O O . ARG A 1 88 ? 4.497 -1.613 -19.119 1.00 93.56 88 ARG A O 1
ATOM 701 N N . LEU A 1 89 ? 6.685 -2.087 -19.304 1.00 93.88 89 LEU A N 1
ATOM 702 C CA . LEU A 1 89 ? 6.927 -2.214 -17.867 1.00 93.88 89 LEU A CA 1
ATOM 703 C C . LEU A 1 89 ? 6.710 -0.877 -17.150 1.00 93.88 89 LEU A C 1
ATOM 705 O O . LEU A 1 89 ? 6.017 -0.859 -16.133 1.00 93.88 89 LEU A O 1
ATOM 709 N N . ASP A 1 90 ? 7.253 0.217 -17.690 1.00 94.69 90 ASP A N 1
ATOM 710 C CA . ASP A 1 90 ? 7.067 1.563 -17.142 1.00 94.69 90 ASP A CA 1
ATOM 711 C C . ASP A 1 90 ? 5.573 1.944 -17.112 1.00 94.69 90 ASP A C 1
ATOM 713 O O . ASP A 1 90 ? 5.058 2.293 -16.048 1.00 94.69 90 ASP A O 1
ATOM 717 N N . ASP A 1 91 ? 4.844 1.757 -18.218 1.00 95.94 91 ASP A N 1
ATOM 718 C CA . ASP A 1 91 ? 3.398 2.030 -18.313 1.00 95.94 91 ASP A CA 1
ATOM 719 C C . ASP A 1 91 ? 2.561 1.199 -17.329 1.00 95.94 91 ASP A C 1
ATOM 721 O O . ASP A 1 91 ? 1.559 1.649 -16.763 1.00 95.94 91 ASP A O 1
ATOM 725 N N . VAL A 1 92 ? 2.910 -0.077 -17.158 1.00 95.12 92 VAL A N 1
ATOM 726 C CA . VAL A 1 92 ? 2.233 -0.958 -16.202 1.00 95.12 92 VAL A CA 1
ATOM 727 C C . VAL A 1 92 ? 2.520 -0.496 -14.774 1.00 95.12 92 VAL A C 1
ATOM 729 O O . VAL A 1 92 ? 1.585 -0.392 -13.978 1.00 95.12 92 VAL A O 1
ATOM 732 N N . ALA A 1 93 ? 3.773 -0.171 -14.455 1.00 95.19 93 ALA A N 1
ATOM 733 C CA . ALA A 1 93 ? 4.161 0.314 -13.137 1.00 95.19 93 ALA A CA 1
ATOM 734 C C . ALA A 1 93 ? 3.466 1.636 -12.778 1.00 95.19 93 ALA A C 1
ATOM 736 O O . ALA A 1 93 ? 2.986 1.778 -11.654 1.00 95.19 93 ALA A O 1
ATOM 737 N N . GLU A 1 94 ? 3.357 2.573 -13.723 1.00 96.81 94 GLU A N 1
ATOM 738 C CA . GLU A 1 94 ? 2.641 3.838 -13.526 1.00 96.81 94 GLU A CA 1
ATOM 739 C C . GLU A 1 94 ? 1.153 3.619 -13.253 1.00 96.81 94 GLU A C 1
ATOM 741 O O . GLU A 1 94 ? 0.638 4.129 -12.260 1.00 96.81 94 GLU A O 1
ATOM 746 N N . ARG A 1 95 ? 0.469 2.790 -14.049 1.00 96.06 95 ARG A N 1
ATOM 747 C CA . ARG A 1 95 ? -0.960 2.503 -13.828 1.00 96.06 95 ARG A CA 1
ATOM 748 C C . ARG A 1 95 ? -1.230 1.831 -12.485 1.00 96.06 95 ARG A C 1
ATOM 750 O O . ARG A 1 95 ? -2.204 2.169 -11.811 1.00 96.06 95 ARG A O 1
ATOM 757 N N . PHE A 1 96 ? -0.382 0.884 -12.077 1.00 93.06 96 PHE A N 1
ATOM 758 C CA . PHE A 1 96 ? -0.493 0.285 -10.745 1.00 93.06 96 PHE A CA 1
ATOM 759 C C . PHE A 1 96 ? -0.262 1.321 -9.647 1.00 93.06 96 PHE A C 1
ATOM 761 O O . PHE A 1 96 ? -1.026 1.367 -8.684 1.00 93.06 96 PHE A O 1
ATOM 768 N N . HIS A 1 97 ? 0.737 2.187 -9.819 1.00 95.56 97 HIS A N 1
ATOM 769 C CA . HIS A 1 97 ? 1.010 3.266 -8.882 1.00 95.56 97 HIS A CA 1
ATOM 770 C C . HIS A 1 97 ? -0.177 4.230 -8.750 1.00 95.56 97 HIS A C 1
ATOM 772 O O . HIS A 1 97 ? -0.598 4.524 -7.635 1.00 95.56 97 HIS A O 1
ATOM 778 N N . GLU A 1 98 ? -0.767 4.684 -9.856 1.00 96.06 98 GLU A N 1
ATOM 779 C CA . GLU A 1 98 ? -1.945 5.561 -9.844 1.00 96.06 98 GLU A CA 1
ATOM 780 C C . GLU A 1 98 ? -3.131 4.923 -9.114 1.00 96.06 98 GLU A C 1
ATOM 782 O O . GLU A 1 98 ? -3.755 5.563 -8.264 1.00 96.06 98 GLU A O 1
ATOM 787 N N . LYS A 1 99 ? -3.408 3.643 -9.390 1.00 93.38 99 LYS A N 1
ATOM 788 C CA . LYS A 1 99 ? -4.461 2.886 -8.704 1.00 93.38 99 LYS A CA 1
ATOM 789 C C . LYS A 1 99 ? -4.199 2.790 -7.198 1.00 93.38 99 LYS A C 1
ATOM 791 O O . LYS A 1 99 ? -5.109 3.011 -6.399 1.00 93.38 99 LYS A O 1
ATOM 796 N N . ASP A 1 100 ? -2.964 2.494 -6.802 1.00 91.75 100 ASP A N 1
ATOM 797 C CA . ASP A 1 100 ? -2.571 2.424 -5.393 1.00 91.75 100 ASP A CA 1
ATOM 798 C C . ASP A 1 100 ? -2.701 3.788 -4.696 1.00 91.75 100 ASP A C 1
ATOM 800 O O . ASP A 1 100 ? -3.160 3.872 -3.557 1.00 91.75 100 ASP A O 1
ATOM 804 N N . VAL A 1 101 ? -2.351 4.877 -5.382 1.00 94.06 101 VAL A N 1
ATOM 805 C CA . VAL A 1 101 ? -2.509 6.245 -4.871 1.00 94.06 101 VAL A CA 1
ATOM 806 C C . VAL A 1 101 ? -3.977 6.594 -4.646 1.00 94.06 101 VAL A C 1
ATOM 808 O O . VAL A 1 101 ? -4.306 7.175 -3.611 1.00 94.06 101 VAL A O 1
ATOM 811 N N . GLN A 1 102 ? -4.862 6.223 -5.572 1.00 93.62 102 GLN A N 1
ATOM 812 C CA . GLN A 1 102 ? -6.305 6.416 -5.410 1.00 93.62 102 GLN A CA 1
ATOM 813 C C . GLN A 1 102 ? -6.843 5.640 -4.204 1.00 93.62 102 GLN A C 1
ATOM 815 O O . GLN A 1 102 ? -7.603 6.189 -3.410 1.00 93.62 102 GLN A O 1
ATOM 820 N N . LEU A 1 103 ? -6.401 4.395 -4.013 1.00 91.19 103 LEU A N 1
ATOM 821 C CA . LEU A 1 103 ? -6.774 3.600 -2.845 1.00 91.19 103 LEU A CA 1
ATOM 822 C C . LEU A 1 103 ? -6.292 4.244 -1.532 1.00 91.19 103 LEU A C 1
ATOM 824 O O . LEU A 1 103 ? -7.038 4.301 -0.555 1.00 91.19 103 LEU A O 1
ATOM 828 N N . ILE A 1 104 ? -5.060 4.760 -1.495 1.00 93.69 104 ILE A N 1
ATOM 829 C CA . ILE A 1 104 ? -4.535 5.476 -0.321 1.00 93.69 104 ILE A CA 1
ATOM 830 C C . ILE A 1 104 ? -5.360 6.737 -0.042 1.00 93.69 104 ILE A C 1
ATOM 832 O O . ILE A 1 104 ? -5.603 7.068 1.118 1.00 93.69 104 ILE A O 1
ATOM 836 N N . GLN A 1 105 ? -5.819 7.433 -1.082 1.00 93.88 105 GLN A N 1
ATOM 837 C CA . GLN A 1 105 ? -6.693 8.590 -0.919 1.00 93.88 105 GLN A CA 1
ATOM 838 C C . GLN A 1 105 ? -8.047 8.194 -0.311 1.00 93.88 105 GLN A C 1
ATOM 840 O O . GLN A 1 105 ? -8.481 8.829 0.647 1.00 93.88 105 GLN A O 1
ATOM 845 N N . GLN A 1 106 ? -8.654 7.100 -0.775 1.00 90.44 106 GLN A N 1
ATOM 846 C CA . GLN A 1 106 ? -9.882 6.556 -0.182 1.00 90.44 106 GLN A CA 1
ATOM 847 C C . GLN A 1 106 ? -9.686 6.180 1.292 1.00 90.44 106 GLN A C 1
ATOM 849 O O . GLN A 1 106 ? -10.540 6.479 2.121 1.00 90.44 106 GLN A O 1
ATOM 854 N N . LEU A 1 107 ? -8.542 5.582 1.651 1.00 90.75 107 LEU A N 1
ATOM 855 C CA . LEU A 1 107 ? -8.202 5.305 3.051 1.00 90.75 107 LEU A CA 1
ATOM 856 C C . LEU A 1 107 ? -8.168 6.590 3.888 1.00 90.75 107 LEU A C 1
ATOM 858 O O . LEU A 1 107 ? -8.720 6.613 4.986 1.00 90.75 107 LEU A O 1
ATOM 862 N N . LYS A 1 108 ? -7.559 7.665 3.371 1.00 93.00 108 LYS A N 1
ATOM 863 C CA . LYS A 1 108 ? -7.473 8.961 4.065 1.00 93.00 108 LYS A CA 1
ATOM 864 C C . LYS A 1 108 ? -8.833 9.612 4.300 1.00 93.00 108 LYS A C 1
ATOM 866 O O . LYS A 1 108 ? -8.987 10.311 5.293 1.00 93.00 108 LYS A O 1
ATOM 871 N N . GLU A 1 109 ? -9.804 9.394 3.419 1.00 93.19 109 GLU A N 1
ATOM 872 C CA . GLU A 1 109 ? -11.143 9.988 3.543 1.00 93.19 109 GLU A CA 1
ATOM 873 C C . GLU A 1 109 ? -11.941 9.428 4.727 1.00 93.19 109 GLU A C 1
ATOM 875 O O . GLU A 1 109 ? -12.748 10.142 5.320 1.00 93.19 109 GLU A O 1
ATOM 880 N N . VAL A 1 110 ? -11.706 8.167 5.094 1.00 91.50 110 VAL A N 1
ATOM 881 C CA . VAL A 1 110 ? -12.450 7.475 6.164 1.00 91.50 110 VAL A CA 1
ATOM 882 C C . VAL A 1 110 ? -11.652 7.298 7.462 1.00 91.50 110 VAL A C 1
ATOM 884 O O . VAL A 1 110 ? -12.212 6.872 8.475 1.00 91.50 110 VAL A O 1
ATOM 887 N N . TYR A 1 111 ? -10.354 7.601 7.436 1.00 94.00 111 TYR A N 1
ATOM 888 C CA . TYR A 1 111 ? -9.424 7.428 8.550 1.00 94.00 111 TYR A CA 1
ATOM 889 C C . TYR A 1 111 ? -9.375 8.668 9.454 1.00 94.00 111 TYR A C 1
ATOM 891 O O . TYR A 1 111 ? -8.978 9.747 9.016 1.00 94.00 111 TYR A O 1
ATOM 899 N N . ASP A 1 112 ? -9.718 8.506 10.737 1.00 95.06 112 ASP A N 1
ATOM 900 C CA . ASP A 1 112 ? -9.450 9.510 11.772 1.00 95.06 112 ASP A CA 1
ATOM 901 C C . ASP A 1 112 ? -8.142 9.172 12.514 1.00 95.06 112 ASP A C 1
ATOM 903 O O . ASP A 1 112 ? -8.142 8.274 13.363 1.00 95.06 112 ASP A O 1
ATOM 907 N N . PRO A 1 113 ? -7.038 9.911 12.287 1.00 92.50 113 PRO A N 1
ATOM 908 C CA . PRO A 1 113 ? -5.735 9.608 12.882 1.00 92.50 113 PRO A CA 1
ATOM 909 C C . PRO A 1 113 ? -5.683 9.730 14.409 1.00 92.50 113 PRO A C 1
ATOM 911 O O . PRO A 1 113 ? -4.675 9.376 15.015 1.00 92.50 113 PRO A O 1
ATOM 914 N N . ARG A 1 114 ? -6.726 10.266 15.052 1.00 91.06 114 ARG A N 1
ATOM 915 C CA . ARG A 1 114 ? -6.789 10.389 16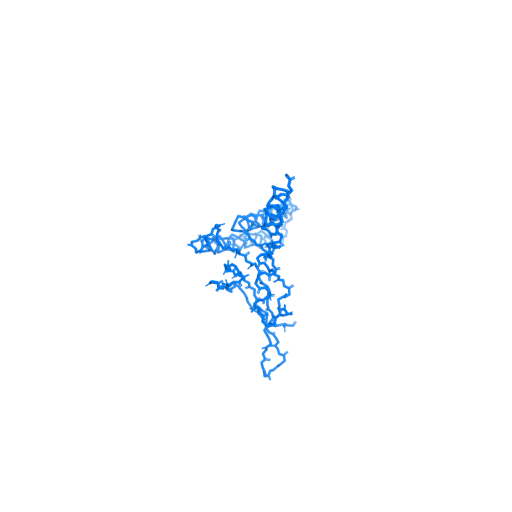.516 1.00 91.06 114 ARG A CA 1
ATOM 916 C C . ARG A 1 114 ? -7.401 9.168 17.186 1.00 91.06 114 ARG A C 1
ATOM 918 O O . ARG A 1 114 ? -7.180 8.963 18.377 1.00 91.06 114 ARG A O 1
ATOM 925 N N . LEU A 1 115 ? -8.236 8.428 16.462 1.00 92.56 115 LEU A N 1
ATOM 926 C CA . LEU A 1 115 ? -9.103 7.392 17.028 1.00 92.56 115 LEU A CA 1
ATOM 927 C C . LEU A 1 115 ? -8.922 6.035 16.365 1.00 92.56 115 LEU A C 1
ATOM 929 O O . LEU A 1 115 ? -9.208 5.013 16.994 1.00 92.56 115 LEU A O 1
ATOM 933 N N . ASP A 1 116 ? -8.509 6.040 15.105 1.00 96.25 116 ASP A N 1
ATOM 934 C CA . ASP A 1 116 ? -8.430 4.854 14.284 1.00 96.25 116 ASP A CA 1
ATOM 935 C C . ASP A 1 116 ? -6.980 4.384 14.124 1.00 96.25 116 ASP A C 1
ATOM 937 O O . ASP A 1 116 ? -6.022 5.143 14.265 1.00 96.25 116 ASP A O 1
ATOM 941 N N . SER A 1 117 ? -6.833 3.118 13.758 1.00 95.50 117 SER A N 1
ATOM 942 C CA . SER A 1 117 ? -5.576 2.517 13.320 1.00 95.50 117 SER A CA 1
ATOM 943 C C . SER A 1 117 ? -5.821 1.723 12.048 1.00 95.50 117 SER A C 1
ATOM 945 O O . SER A 1 117 ? -6.873 1.088 11.912 1.00 95.50 117 SER A O 1
ATOM 947 N N . ILE A 1 118 ? -4.852 1.727 11.134 1.00 96.75 118 ILE A N 1
ATOM 948 C CA . ILE A 1 118 ? -4.922 0.945 9.900 1.00 96.75 118 ILE A CA 1
ATOM 949 C C . ILE A 1 118 ? -4.040 -0.289 10.057 1.00 96.75 118 ILE A C 1
ATOM 951 O O . ILE A 1 118 ? -2.852 -0.183 10.344 1.00 96.75 118 ILE A O 1
ATOM 955 N N . LEU A 1 119 ? -4.619 -1.467 9.856 1.00 96.25 119 LEU A N 1
ATOM 956 C CA . LEU A 1 119 ? -3.894 -2.730 9.840 1.00 96.25 119 LEU A CA 1
ATOM 957 C C . LEU A 1 119 ? -3.876 -3.266 8.414 1.00 96.25 119 LEU A C 1
ATOM 959 O O . LEU A 1 119 ? -4.935 -3.457 7.819 1.00 96.25 119 LEU A O 1
ATOM 963 N N . PHE A 1 120 ? -2.694 -3.545 7.874 1.00 95.12 120 PHE A N 1
ATOM 964 C CA . PHE A 1 120 ? -2.599 -4.432 6.722 1.00 95.12 120 PHE A CA 1
ATOM 965 C C . PHE A 1 120 ? -2.872 -5.859 7.192 1.00 95.12 120 PHE A C 1
ATOM 967 O O . PHE A 1 120 ? -2.316 -6.282 8.210 1.00 95.12 120 PHE A O 1
ATOM 974 N N . PHE A 1 121 ? -3.694 -6.597 6.451 1.00 94.31 121 PHE A N 1
ATOM 975 C CA . PHE A 1 121 ? -3.960 -8.001 6.723 1.00 94.31 121 PHE A CA 1
ATOM 976 C C . PHE A 1 121 ? -3.642 -8.878 5.514 1.00 94.31 121 PHE A C 1
ATOM 978 O O . PHE A 1 121 ? -3.874 -8.494 4.370 1.00 94.31 121 PHE A O 1
ATOM 985 N N . HIS A 1 122 ? -3.158 -10.080 5.808 1.00 92.94 122 HIS A N 1
ATOM 986 C CA . HIS A 1 122 ? -3.168 -11.236 4.928 1.00 92.94 122 HIS A CA 1
ATOM 987 C C . HIS A 1 122 ? -3.880 -12.360 5.678 1.00 92.94 122 HIS A C 1
ATOM 989 O O . HIS A 1 122 ? -3.410 -12.770 6.744 1.00 92.94 122 HIS A O 1
ATOM 995 N N . TYR A 1 123 ? -5.034 -12.773 5.164 1.00 88.62 123 TYR A N 1
ATOM 996 C CA . TYR A 1 123 ? -5.989 -13.652 5.820 1.00 88.62 123 TYR A CA 1
ATOM 997 C C . TYR A 1 123 ? -6.266 -14.882 4.962 1.00 88.62 123 TYR A C 1
ATOM 999 O O . TYR A 1 123 ? -6.528 -14.750 3.771 1.00 88.62 123 TYR A O 1
ATOM 1007 N N . TRP A 1 124 ? -6.245 -16.057 5.574 1.00 85.31 124 TRP A N 1
ATOM 1008 C CA . TRP A 1 124 ? -6.633 -17.303 4.925 1.00 85.31 124 TRP A CA 1
ATOM 1009 C C . TRP A 1 124 ? -8.089 -17.630 5.195 1.00 85.31 124 TRP A C 1
ATOM 1011 O O . TRP A 1 124 ? -8.544 -17.578 6.341 1.00 85.31 124 TRP A O 1
ATOM 1021 N N . VAL A 1 125 ? -8.813 -17.976 4.141 1.00 78.81 125 VAL A N 1
ATOM 1022 C CA . VAL A 1 125 ? -10.202 -18.392 4.219 1.00 78.81 125 VAL A CA 1
ATOM 1023 C C . VAL A 1 125 ? -10.283 -19.887 3.897 1.00 78.81 125 VAL A C 1
ATOM 1025 O O . VAL A 1 125 ? -10.007 -20.273 2.759 1.00 78.81 125 VAL A O 1
ATOM 1028 N N . PRO A 1 126 ? -10.671 -20.732 4.869 1.00 70.06 126 PRO A N 1
ATOM 1029 C CA . PRO A 1 126 ? -11.054 -22.106 4.573 1.00 70.06 126 PRO A CA 1
ATOM 1030 C C . PRO A 1 126 ? -12.338 -22.097 3.745 1.00 70.06 126 PRO A C 1
ATOM 1032 O O . PRO A 1 126 ? -13.352 -21.575 4.218 1.00 70.06 126 PRO A O 1
ATOM 1035 N N . GLU A 1 127 ? -12.335 -22.694 2.553 1.00 67.50 127 GLU A N 1
ATOM 1036 C CA . GLU A 1 127 ? -13.590 -23.119 1.930 1.00 67.50 127 GLU A CA 1
ATOM 1037 C C . GLU A 1 127 ? -14.102 -24.395 2.600 1.00 67.50 127 GLU A C 1
ATOM 1039 O O . GLU A 1 127 ? -13.337 -25.257 3.028 1.00 67.50 127 GLU A O 1
ATOM 1044 N N . VAL A 1 128 ? -15.424 -24.473 2.742 1.00 58.97 128 VAL A N 1
ATOM 1045 C CA . VAL A 1 128 ? -16.102 -25.506 3.535 1.00 58.97 128 VAL A CA 1
ATOM 1046 C C . VAL A 1 128 ? -16.223 -26.834 2.772 1.00 58.97 128 VAL A C 1
ATOM 1048 O O . VAL A 1 128 ? -16.456 -27.851 3.418 1.00 58.97 128 VAL A O 1
ATOM 1051 N N . ASP A 1 129 ? -16.005 -26.853 1.447 1.00 57.31 129 ASP A N 1
ATOM 1052 C CA . ASP A 1 129 ? -16.405 -27.997 0.614 1.00 57.31 129 ASP A CA 1
ATOM 1053 C C . ASP A 1 129 ? -15.320 -28.638 -0.291 1.00 57.31 129 ASP A C 1
ATOM 1055 O O . ASP A 1 129 ? -15.528 -29.790 -0.655 1.00 57.31 129 ASP A O 1
ATOM 1059 N N . ASP A 1 130 ? -14.166 -28.018 -0.607 1.00 54.38 130 ASP A N 1
ATOM 1060 C CA . ASP A 1 130 ? -13.237 -28.572 -1.634 1.00 54.38 130 ASP A CA 1
ATOM 1061 C C . ASP A 1 130 ? -11.710 -28.475 -1.346 1.00 54.38 130 ASP A C 1
ATOM 1063 O O . ASP A 1 130 ? -10.902 -28.571 -2.266 1.00 54.38 130 ASP A O 1
ATOM 1067 N N . ASP A 1 131 ? -11.258 -28.326 -0.092 1.00 56.38 131 ASP A N 1
ATOM 1068 C CA . ASP A 1 131 ? -9.822 -28.253 0.304 1.00 56.38 131 ASP A CA 1
ATOM 1069 C C . ASP A 1 131 ? -8.976 -27.137 -0.369 1.00 56.38 131 ASP A C 1
ATOM 1071 O O . ASP A 1 131 ? -7.797 -26.969 -0.045 1.00 56.38 131 ASP A O 1
ATOM 1075 N N . VAL A 1 132 ? -9.556 -26.315 -1.249 1.00 60.72 132 VAL A N 1
ATOM 1076 C CA . VAL A 1 132 ? -8.892 -25.150 -1.846 1.00 60.72 132 VAL A CA 1
ATOM 1077 C C . VAL A 1 132 ? -9.128 -23.938 -0.949 1.00 60.72 132 VAL A C 1
ATOM 1079 O O . VAL A 1 132 ? -10.146 -23.255 -1.019 1.00 60.72 132 VAL A O 1
ATOM 1082 N N . GLY A 1 133 ? -8.182 -23.670 -0.052 1.00 68.88 133 GLY A N 1
ATOM 1083 C CA . GLY A 1 133 ? -8.171 -22.416 0.697 1.00 68.88 133 GLY A CA 1
ATOM 1084 C C . GLY A 1 133 ? -7.937 -21.225 -0.234 1.00 68.88 133 GLY A C 1
ATOM 1085 O O . GLY A 1 133 ? -7.157 -21.317 -1.184 1.00 68.88 133 GLY A O 1
ATOM 1086 N N . TYR A 1 134 ? -8.576 -20.089 0.051 1.00 78.12 134 TYR A N 1
ATOM 1087 C CA . TYR A 1 134 ? -8.289 -18.844 -0.657 1.00 78.12 134 TYR A CA 1
ATOM 1088 C C . TYR A 1 134 ? -7.715 -17.793 0.290 1.00 78.12 134 TYR A C 1
ATOM 1090 O O . TYR A 1 134 ? -8.111 -17.660 1.449 1.00 78.12 134 TYR A O 1
ATOM 1098 N N . GLN A 1 135 ? -6.737 -17.042 -0.200 1.00 84.69 135 GLN A N 1
ATOM 1099 C CA . GLN A 1 135 ? 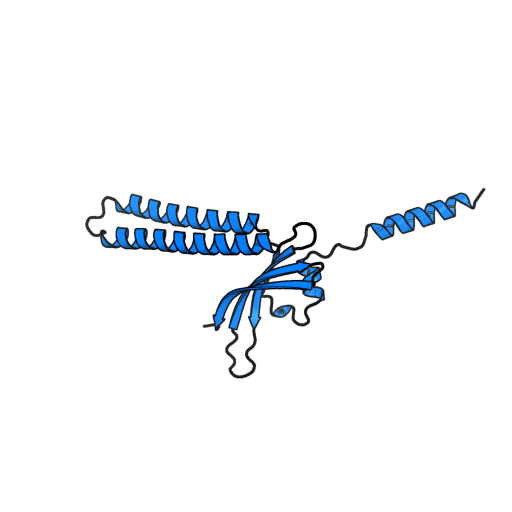-6.080 -15.986 0.553 1.00 84.69 135 GLN A CA 1
ATOM 1100 C C . GLN A 1 135 ? -6.683 -14.641 0.171 1.00 84.69 135 GLN A C 1
ATOM 1102 O O . GLN A 1 135 ? -6.911 -14.366 -1.002 1.00 84.69 135 GLN A O 1
ATOM 1107 N N . GLU A 1 136 ? -6.914 -13.781 1.157 1.00 90.06 136 GLU A N 1
ATOM 1108 C CA . GLU A 1 136 ? -7.293 -12.386 0.965 1.00 90.06 136 GLU A CA 1
ATOM 1109 C C . GLU A 1 136 ? -6.254 -11.473 1.602 1.00 90.06 136 GLU A C 1
ATOM 1111 O O . GLU A 1 136 ? -5.769 -11.721 2.708 1.00 90.06 136 GLU A O 1
ATOM 1116 N N . TRP A 1 137 ? -5.971 -10.343 0.966 1.00 92.06 137 TRP A N 1
ATOM 1117 C CA . TRP A 1 137 ? -5.197 -9.280 1.594 1.00 92.06 137 TRP A CA 1
ATOM 1118 C C . TRP A 1 137 ? -5.825 -7.913 1.379 1.00 92.06 137 TRP A C 1
ATOM 1120 O O . TRP A 1 137 ? -6.569 -7.659 0.425 1.00 92.06 137 TRP A O 1
ATOM 1130 N N . GLY A 1 138 ? -5.517 -7.003 2.297 1.00 93.75 138 GLY A N 1
ATOM 1131 C CA . GLY A 1 138 ? -6.126 -5.687 2.303 1.00 93.75 138 GLY A CA 1
ATOM 1132 C C . GLY A 1 138 ? -5.830 -4.879 3.553 1.00 93.75 138 GLY A C 1
ATOM 1133 O O . GLY A 1 138 ? -4.833 -5.100 4.240 1.00 93.75 138 GLY A O 1
ATOM 1134 N N . TYR A 1 139 ? -6.721 -3.935 3.844 1.00 95.00 139 TYR A N 1
ATOM 1135 C CA . TYR A 1 139 ? -6.609 -3.025 4.978 1.00 95.00 139 TYR A CA 1
ATOM 1136 C C . TYR A 1 139 ? -7.851 -3.081 5.865 1.00 95.00 139 TYR A C 1
ATOM 1138 O O . TYR A 1 139 ? -8.986 -3.093 5.383 1.00 95.00 139 TYR A O 1
ATOM 1146 N N . LEU A 1 140 ? -7.630 -3.071 7.175 1.00 95.31 140 LEU A N 1
ATOM 1147 C CA . LEU A 1 140 ? -8.654 -2.883 8.195 1.00 95.31 140 LEU A CA 1
ATOM 1148 C C . LEU A 1 140 ? -8.465 -1.512 8.826 1.00 95.31 140 LEU A C 1
ATOM 1150 O O . LEU A 1 140 ? -7.381 -1.205 9.312 1.00 95.31 140 LEU A O 1
ATOM 1154 N N . ILE A 1 141 ? -9.528 -0.720 8.887 1.00 96.12 141 ILE A N 1
ATOM 1155 C CA . ILE A 1 141 ? -9.574 0.464 9.745 1.00 96.12 141 ILE A CA 1
ATOM 1156 C C . ILE A 1 141 ? -10.255 0.044 11.034 1.00 96.12 141 ILE A C 1
ATOM 1158 O O . ILE A 1 141 ? -11.394 -0.430 11.013 1.00 96.12 141 ILE A O 1
ATOM 1162 N N . THR A 1 142 ? -9.559 0.197 12.155 1.00 95.75 142 THR A N 1
ATOM 1163 C CA . THR A 1 142 ? -10.021 -0.266 13.464 1.00 95.75 142 THR A CA 1
ATOM 1164 C C . THR A 1 142 ? -10.074 0.871 14.473 1.00 95.75 142 THR A C 1
ATOM 1166 O O . THR A 1 142 ? -9.259 1.780 14.413 1.00 95.75 142 THR A O 1
ATOM 1169 N N . LYS A 1 143 ? -11.007 0.804 15.426 1.00 94.81 143 LYS A N 1
ATOM 1170 C CA . LYS A 1 143 ? -11.090 1.706 16.583 1.00 94.81 143 LYS A CA 1
ATOM 1171 C C . LYS A 1 143 ? -11.166 0.878 17.858 1.00 94.81 143 LYS A C 1
ATOM 1173 O O . LYS A 1 143 ? -12.148 0.169 18.082 1.00 94.81 143 LYS A O 1
ATOM 1178 N N . GLY A 1 144 ? -10.114 0.915 18.677 1.00 90.81 144 GLY A N 1
ATOM 1179 C CA . GLY A 1 144 ? -10.021 0.077 19.884 1.00 90.81 144 GLY A CA 1
ATOM 1180 C C . GLY A 1 144 ? -10.172 -1.426 19.594 1.00 90.81 144 GLY A C 1
ATOM 1181 O O . GLY A 1 144 ? -10.800 -2.153 20.372 1.00 90.81 144 GLY A O 1
ATOM 1182 N N . GLY A 1 145 ? -9.667 -1.870 18.437 1.00 91.00 145 GLY A N 1
ATOM 1183 C CA . GLY A 1 145 ? -9.749 -3.250 17.954 1.00 91.00 145 GLY A CA 1
ATOM 1184 C C . GLY A 1 145 ? -11.037 -3.624 17.211 1.00 91.00 145 GLY A C 1
ATOM 1185 O O . GLY A 1 145 ? -11.113 -4.717 16.662 1.00 91.00 145 GLY A O 1
ATOM 1186 N N . VAL A 1 146 ? -12.054 -2.759 17.169 1.00 93.94 146 VAL A N 1
ATOM 1187 C CA . VAL A 1 146 ? -13.285 -3.017 16.400 1.00 93.94 146 VAL A CA 1
ATOM 1188 C C . VAL A 1 146 ? -13.092 -2.561 14.958 1.00 93.94 146 VAL A C 1
ATOM 1190 O O . VAL A 1 146 ? -12.702 -1.416 14.737 1.00 93.94 146 VAL A O 1
ATOM 1193 N N . VAL A 1 147 ? -13.381 -3.427 13.984 1.00 94.44 147 VAL A N 1
ATOM 1194 C CA . VAL A 1 147 ? -13.321 -3.084 12.554 1.00 94.44 147 VAL A CA 1
ATOM 1195 C C . VAL A 1 147 ? -14.435 -2.096 12.213 1.00 94.44 147 VAL A C 1
ATOM 1197 O O . VAL A 1 147 ? -15.612 -2.400 12.380 1.00 94.44 147 VAL A O 1
ATOM 1200 N N . LYS A 1 148 ? -14.053 -0.917 11.717 1.00 94.31 148 LYS A N 1
ATOM 1201 C CA . LYS A 1 148 ? -14.959 0.067 11.107 1.00 94.31 148 LYS A CA 1
ATOM 1202 C C . LYS A 1 148 ? -15.141 -0.210 9.619 1.00 94.31 148 LYS A C 1
ATOM 1204 O O . LYS A 1 148 ? -16.258 -0.183 9.120 1.00 94.31 148 LYS A O 1
ATOM 1209 N N . THR A 1 149 ? -14.031 -0.494 8.940 1.00 94.06 149 THR A N 1
ATOM 1210 C CA . THR A 1 149 ? -13.978 -0.679 7.489 1.00 94.06 149 THR A CA 1
ATOM 1211 C C . THR A 1 149 ? -12.998 -1.792 7.154 1.00 94.06 149 THR A C 1
ATOM 1213 O O . THR A 1 149 ? -11.908 -1.849 7.726 1.00 94.06 149 THR A O 1
ATOM 1216 N N . ARG A 1 150 ? -13.369 -2.648 6.199 1.00 92.38 150 ARG A N 1
ATOM 1217 C CA . ARG A 1 150 ? -12.499 -3.653 5.583 1.00 92.38 150 ARG A CA 1
ATOM 1218 C C . ARG A 1 150 ? -12.426 -3.379 4.088 1.00 92.38 150 ARG A C 1
ATOM 1220 O O . ARG A 1 150 ? -13.458 -3.314 3.429 1.00 92.38 150 ARG A O 1
ATOM 1227 N N . LEU A 1 151 ? -11.214 -3.225 3.574 1.00 90.44 151 LEU A N 1
ATOM 1228 C CA . LEU A 1 151 ? -10.939 -3.021 2.155 1.00 90.44 151 LEU A CA 1
ATOM 1229 C C . LEU A 1 151 ? -10.092 -4.188 1.667 1.00 90.44 151 LEU A C 1
ATOM 1231 O O . LEU A 1 151 ? -8.927 -4.289 2.040 1.00 90.44 151 LEU A O 1
ATOM 1235 N N . VAL A 1 152 ? -10.682 -5.067 0.861 1.00 89.81 152 VAL A N 1
ATOM 1236 C CA . VAL A 1 152 ? -9.983 -6.186 0.214 1.00 89.81 152 VAL A CA 1
ATOM 1237 C C . VAL A 1 152 ? -9.425 -5.688 -1.115 1.00 89.81 152 VAL A C 1
ATOM 1239 O O . VAL A 1 152 ? -10.155 -5.086 -1.901 1.00 89.81 152 VAL A O 1
ATOM 1242 N N . ILE A 1 153 ? -8.131 -5.903 -1.353 1.00 87.25 153 ILE A N 1
ATOM 1243 C CA . ILE A 1 153 ? -7.435 -5.389 -2.549 1.00 87.25 153 ILE A CA 1
ATOM 1244 C C . ILE A 1 153 ? -6.916 -6.503 -3.454 1.00 87.25 153 ILE A C 1
ATOM 1246 O O . ILE A 1 153 ? -6.523 -6.242 -4.590 1.00 87.25 153 ILE A O 1
ATOM 1250 N N . GLY A 1 154 ? -6.924 -7.735 -2.958 1.00 81.88 154 GLY A N 1
ATOM 1251 C CA . GLY A 1 154 ? -6.633 -8.922 -3.734 1.00 81.88 154 GLY A CA 1
ATOM 1252 C C . GLY A 1 154 ? -7.043 -10.177 -2.982 1.00 81.88 154 GLY A C 1
ATOM 1253 O O . GLY A 1 154 ? -7.163 -10.173 -1.754 1.00 81.88 154 GLY A O 1
ATOM 1254 N N . GLY A 1 155 ? -7.272 -11.228 -3.756 1.00 77.75 155 GLY A N 1
ATOM 1255 C CA . GLY A 1 155 ? -7.424 -12.576 -3.257 1.00 77.75 155 GLY A CA 1
ATOM 1256 C C . GLY A 1 155 ? -7.259 -13.592 -4.377 1.00 77.75 155 GLY A C 1
ATOM 1257 O O . GLY A 1 155 ? -7.467 -13.262 -5.548 1.00 77.75 155 GLY A O 1
ATOM 1258 N N . GLY A 1 156 ? -6.825 -14.791 -4.015 1.00 64.81 156 GLY A N 1
ATOM 1259 C CA . GLY A 1 156 ? -6.546 -15.883 -4.942 1.00 64.81 156 GLY A CA 1
ATOM 1260 C C . GLY A 1 156 ? -6.620 -17.229 -4.233 1.00 64.81 156 GLY A C 1
ATOM 1261 O O . GLY A 1 156 ? -6.438 -17.290 -3.016 1.00 64.81 156 GLY A O 1
ATOM 1262 N N . ALA A 1 157 ? -6.919 -18.280 -4.991 1.00 59.50 157 ALA A N 1
ATOM 1263 C CA . ALA A 1 157 ? -6.754 -19.650 -4.521 1.00 59.50 157 ALA A CA 1
ATOM 1264 C C . ALA A 1 157 ? -5.260 -19.923 -4.274 1.00 59.50 157 ALA A C 1
ATOM 1266 O O . ALA A 1 157 ? -4.417 -19.370 -4.985 1.00 59.50 157 ALA A O 1
ATOM 1267 N N . ASP A 1 158 ? -4.937 -20.723 -3.257 1.00 54.22 158 ASP A N 1
ATOM 1268 C CA . ASP A 1 158 ? -3.601 -21.317 -3.154 1.00 54.22 158 ASP A CA 1
ATOM 1269 C C . ASP A 1 158 ? -3.414 -22.271 -4.354 1.00 54.22 158 ASP A C 1
ATOM 1271 O O . ASP A 1 158 ? -4.058 -23.319 -4.406 1.00 54.22 158 ASP A O 1
ATOM 1275 N N . ASP A 1 159 ? -2.591 -21.868 -5.332 1.00 44.19 159 ASP A N 1
ATOM 1276 C CA . ASP A 1 159 ? -2.099 -22.728 -6.426 1.00 44.19 159 ASP A CA 1
ATOM 1277 C C . ASP A 1 159 ? -1.008 -23.697 -5.924 1.00 44.19 159 ASP A C 1
ATOM 1279 O O . ASP A 1 159 ? -0.063 -23.235 -5.234 1.00 44.19 159 ASP A O 1
#

Radius of gyration: 25.05 Å; chains: 1; bounding box: 41×42×96 Å

Secondary structure (DSSP, 8-state):
--SHHHHHHHHHHHHHHTT-S----HHHHHHTT-S--TTEEEEEEE-HHHHHHHHHHHHHHHHHHHHHHHHHHTT-TT-HHHHHHHHHHHHHHHHHHHHHHHHHHHHHHH--TTT-EEEEEEEEE--SSSS--EEEEEEEEEETTEEEEEEEEEEEE--